Protein AF-A0AAW6I3D3-F1 (afdb_monomer_lite)

Structure (mmCIF, N/CA/C/O backbone):
data_AF-A0AAW6I3D3-F1
#
_entry.id   AF-A0AAW6I3D3-F1
#
loop_
_atom_site.group_PDB
_atom_site.id
_atom_site.type_symbol
_atom_site.label_atom_id
_atom_site.label_alt_id
_atom_site.label_comp_id
_atom_site.label_asym_id
_atom_site.label_entity_id
_atom_site.label_seq_id
_atom_site.pdbx_PDB_ins_code
_atom_site.Cartn_x
_atom_site.Cartn_y
_atom_site.Cartn_z
_atom_site.occupancy
_atom_site.B_iso_or_equiv
_atom_site.auth_seq_id
_atom_site.auth_comp_id
_atom_site.auth_asym_id
_atom_site.auth_atom_id
_atom_site.pdbx_PDB_model_num
ATOM 1 N N . MET A 1 1 ? 8.469 4.730 -5.717 1.00 59.12 1 MET A N 1
ATOM 2 C CA . MET A 1 1 ? 7.518 4.311 -4.671 1.00 59.12 1 MET A CA 1
ATOM 3 C C . MET A 1 1 ? 8.253 3.476 -3.645 1.00 59.12 1 MET A C 1
ATOM 5 O O . MET A 1 1 ? 9.032 2.612 -4.045 1.00 59.12 1 MET A O 1
ATOM 9 N N . GLN A 1 2 ? 8.053 3.752 -2.355 1.00 68.75 2 GLN A N 1
ATOM 10 C CA . GLN A 1 2 ? 8.468 2.816 -1.310 1.00 68.75 2 GLN A CA 1
ATOM 11 C C . GLN A 1 2 ? 7.640 1.535 -1.453 1.00 68.75 2 GLN A C 1
ATOM 13 O O . GLN A 1 2 ? 6.431 1.594 -1.670 1.00 68.75 2 GLN A O 1
ATOM 18 N N . LYS A 1 3 ? 8.307 0.383 -1.401 1.00 81.44 3 LYS A N 1
ATOM 19 C CA . LYS A 1 3 ? 7.656 -0.925 -1.457 1.00 81.44 3 LYS A CA 1
ATOM 20 C C . LYS A 1 3 ? 7.394 -1.365 -0.024 1.00 81.44 3 LYS A C 1
ATOM 22 O O . LYS A 1 3 ? 8.351 -1.524 0.726 1.00 81.44 3 LYS A O 1
ATOM 27 N N . TYR A 1 4 ? 6.126 -1.539 0.326 1.00 90.81 4 TYR A N 1
ATOM 28 C CA . TYR A 1 4 ? 5.724 -2.048 1.635 1.00 90.81 4 TYR A CA 1
ATOM 29 C C . TYR A 1 4 ? 5.516 -3.558 1.559 1.00 90.81 4 TYR A C 1
ATOM 31 O O . TYR A 1 4 ? 5.033 -4.073 0.550 1.00 90.81 4 TYR A O 1
ATOM 39 N N . ASN A 1 5 ? 5.876 -4.272 2.618 1.00 92.75 5 ASN A N 1
ATOM 40 C CA . ASN A 1 5 ? 5.625 -5.705 2.733 1.00 92.75 5 ASN A CA 1
ATOM 41 C C . ASN A 1 5 ? 4.397 -5.986 3.604 1.00 92.75 5 ASN A C 1
ATOM 43 O O . ASN A 1 5 ? 3.957 -5.145 4.386 1.00 92.75 5 ASN A O 1
ATOM 47 N N . ILE A 1 6 ? 3.879 -7.214 3.515 1.00 93.44 6 ILE A N 1
ATOM 48 C CA . ILE A 1 6 ? 2.699 -7.651 4.275 1.00 93.44 6 ILE A CA 1
ATOM 49 C C . ILE A 1 6 ? 2.842 -7.428 5.790 1.00 93.44 6 ILE A C 1
ATOM 51 O O . ILE A 1 6 ? 1.878 -7.046 6.445 1.00 93.44 6 ILE A O 1
ATOM 55 N N . LEU A 1 7 ? 4.042 -7.619 6.348 1.00 94.69 7 LEU A N 1
ATOM 56 C CA . LEU A 1 7 ? 4.306 -7.401 7.773 1.00 94.69 7 LEU A CA 1
ATOM 57 C C . LEU A 1 7 ? 4.221 -5.914 8.137 1.00 94.69 7 LEU A C 1
ATOM 59 O O . LEU A 1 7 ? 3.491 -5.554 9.052 1.00 94.69 7 LEU A O 1
ATOM 63 N N . GLU A 1 8 ? 4.872 -5.048 7.358 1.00 94.06 8 GLU A N 1
ATOM 64 C CA . GLU A 1 8 ? 4.877 -3.597 7.586 1.00 94.06 8 GLU A CA 1
ATOM 65 C C . GLU A 1 8 ? 3.468 -3.001 7.475 1.00 94.06 8 GLU A C 1
ATOM 67 O O . GLU A 1 8 ? 3.072 -2.159 8.278 1.00 94.06 8 GLU A O 1
ATOM 72 N N . LEU A 1 9 ? 2.679 -3.463 6.500 1.00 95.31 9 LEU A N 1
ATOM 73 C CA . LEU A 1 9 ? 1.290 -3.032 6.337 1.00 95.31 9 LEU A CA 1
ATOM 74 C C . LEU A 1 9 ? 0.400 -3.522 7.491 1.00 95.31 9 LEU A C 1
ATOM 76 O O . LEU A 1 9 ? -0.492 -2.802 7.935 1.00 95.31 9 LEU A O 1
ATOM 80 N N . ASN A 1 10 ? 0.655 -4.719 8.022 1.00 94.69 10 ASN A N 1
ATOM 81 C CA . ASN A 1 10 ? -0.094 -5.238 9.165 1.00 94.69 10 ASN A CA 1
ATOM 82 C C . ASN A 1 10 ? 0.233 -4.525 10.482 1.00 94.69 10 ASN A C 1
ATOM 84 O O . ASN A 1 10 ? -0.646 -4.438 11.342 1.00 94.69 10 ASN A O 1
ATOM 88 N N . GLU A 1 11 ? 1.439 -3.984 10.647 1.00 96.00 11 GLU A N 1
ATOM 89 C CA . GLU A 1 11 ? 1.814 -3.198 11.832 1.00 96.00 11 GLU A CA 1
ATOM 90 C C . GLU A 1 11 ? 1.285 -1.758 11.787 1.00 96.00 11 GLU A C 1
ATOM 92 O O . GLU A 1 11 ? 1.027 -1.161 12.833 1.00 96.00 11 GLU A O 1
ATOM 97 N N . LYS A 1 12 ? 1.034 -1.218 10.591 1.00 94.94 12 LYS A N 1
ATOM 98 C CA . LYS A 1 12 ? 0.493 0.135 10.414 1.00 94.94 12 LYS A CA 1
ATOM 99 C C . LYS A 1 12 ? -0.917 0.307 10.960 1.00 94.94 12 LYS A C 1
ATOM 101 O O . LYS A 1 12 ? -1.736 -0.620 10.988 1.00 94.94 12 LYS A O 1
ATOM 106 N N . LEU A 1 13 ? -1.229 1.533 11.365 1.00 95.94 13 LEU A N 1
ATOM 107 C CA . LEU A 1 13 ? -2.577 1.900 11.781 1.00 95.94 13 LEU A CA 1
ATOM 108 C C . LEU A 1 13 ? -3.507 2.047 10.568 1.00 95.94 13 LEU A C 1
ATOM 110 O O . LEU A 1 13 ? -3.077 2.370 9.464 1.00 95.94 13 LEU A O 1
ATOM 114 N N . LEU A 1 14 ? -4.811 1.848 10.782 1.00 94.50 14 LEU A N 1
ATOM 115 C CA . LEU A 1 14 ? -5.836 2.063 9.753 1.00 94.50 14 LEU A CA 1
ATOM 116 C C . LEU A 1 14 ? -5.706 3.426 9.032 1.00 94.50 14 LEU A C 1
ATOM 118 O O . LEU A 1 14 ? -5.705 3.412 7.803 1.00 94.50 14 LEU A O 1
ATOM 122 N N . PRO A 1 15 ? -5.548 4.576 9.724 1.00 95.50 15 PRO A N 1
ATOM 123 C CA . PRO A 1 15 ? -5.343 5.863 9.054 1.00 95.50 15 PRO A CA 1
ATOM 124 C C . PRO A 1 15 ? -4.074 5.910 8.194 1.00 95.50 15 PRO A C 1
ATOM 126 O O . PRO A 1 15 ? -4.102 6.473 7.107 1.00 95.50 15 PRO A O 1
ATOM 129 N N . GLU A 1 16 ? -2.978 5.275 8.619 1.00 95.00 16 GLU A N 1
ATOM 130 C CA . GLU A 1 16 ? -1.765 5.206 7.794 1.00 95.00 16 GLU A CA 1
ATOM 131 C C . GLU A 1 16 ? -1.992 4.377 6.527 1.00 95.00 16 GLU A C 1
ATOM 133 O O . GLU A 1 16 ? -1.541 4.752 5.448 1.00 95.00 16 GLU A O 1
ATOM 138 N N . LEU A 1 17 ? -2.712 3.258 6.645 1.00 95.75 17 LEU A N 1
ATOM 139 C CA . LEU A 1 17 ? -3.074 2.424 5.499 1.00 95.75 17 LEU A CA 1
ATOM 140 C C . LEU A 1 17 ? -4.003 3.156 4.531 1.00 95.75 17 LEU A C 1
ATOM 142 O O . LEU A 1 17 ? -3.853 3.007 3.323 1.00 95.75 17 LEU A O 1
ATOM 146 N N . GLN A 1 18 ? -4.929 3.970 5.040 1.00 95.19 18 GLN A N 1
ATOM 147 C CA . GLN A 1 18 ? -5.790 4.810 4.208 1.00 95.19 18 GLN A CA 1
ATOM 148 C C . GLN A 1 18 ? -4.969 5.829 3.418 1.00 95.19 18 GLN A C 1
ATOM 150 O O . GLN A 1 18 ? -5.137 5.904 2.205 1.00 95.19 18 GLN A O 1
ATOM 155 N N . SER A 1 19 ? -4.030 6.526 4.063 1.00 95.00 19 SER A N 1
ATOM 156 C CA . SER A 1 19 ? -3.150 7.483 3.380 1.00 95.00 19 SER A CA 1
ATOM 157 C C . SER A 1 19 ? -2.279 6.822 2.309 1.00 95.00 19 SER A C 1
ATOM 159 O O . SER A 1 19 ? -2.177 7.341 1.201 1.00 95.00 19 SER A O 1
ATOM 161 N N . ILE A 1 20 ? -1.699 5.649 2.592 1.00 93.56 20 ILE A N 1
ATOM 162 C CA . ILE A 1 20 ? -0.923 4.894 1.592 1.00 93.56 20 ILE A CA 1
ATOM 163 C C . ILE A 1 20 ? -1.814 4.479 0.419 1.00 93.56 20 ILE A C 1
ATOM 165 O O . ILE A 1 20 ? -1.416 4.592 -0.738 1.00 93.56 20 ILE A O 1
ATOM 169 N N . ALA A 1 21 ? -3.023 3.998 0.703 1.00 93.44 21 ALA A N 1
ATOM 170 C CA . ALA A 1 21 ? -3.955 3.584 -0.332 1.00 93.44 21 ALA A CA 1
ATOM 171 C C . ALA A 1 21 ? -4.408 4.766 -1.211 1.00 93.44 21 ALA A C 1
ATOM 173 O O . ALA A 1 21 ? -4.499 4.611 -2.428 1.00 93.44 21 ALA A O 1
ATOM 174 N N . GLU A 1 22 ? -4.622 5.950 -0.634 1.00 93.50 22 GLU A N 1
ATOM 175 C CA . GLU A 1 22 ? -4.915 7.178 -1.387 1.00 93.50 22 GLU A CA 1
ATOM 176 C C . GLU A 1 22 ? -3.741 7.615 -2.265 1.00 93.50 22 GLU A C 1
ATOM 178 O O . GLU A 1 22 ? -3.952 7.968 -3.425 1.00 93.50 22 GLU A O 1
ATOM 183 N N . GLU A 1 23 ? -2.509 7.535 -1.754 1.00 91.75 23 GLU A N 1
ATOM 184 C CA . GLU A 1 23 ? -1.296 7.846 -2.523 1.00 91.75 23 GLU A CA 1
ATOM 185 C C . GLU A 1 23 ? -1.119 6.897 -3.721 1.00 91.75 23 GLU A C 1
ATOM 187 O O . GLU A 1 23 ? -0.660 7.306 -4.789 1.00 91.75 23 GLU A O 1
ATOM 192 N N . LEU A 1 24 ? -1.551 5.640 -3.575 1.00 90.38 24 LEU A N 1
ATOM 193 C CA . LEU A 1 24 ? -1.590 4.648 -4.653 1.00 90.38 24 LEU A CA 1
ATOM 194 C C . LEU A 1 24 ? -2.794 4.809 -5.598 1.00 90.38 24 LEU A C 1
ATOM 196 O O . LEU A 1 24 ? -2.863 4.121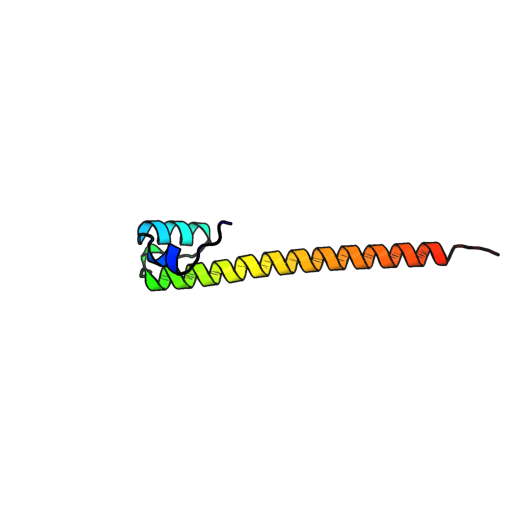 -6.613 1.00 90.38 24 LEU A O 1
ATOM 200 N N . GLY A 1 25 ? -3.725 5.725 -5.312 1.00 90.75 25 GLY A N 1
ATOM 201 C CA . GLY A 1 25 ? -4.895 6.002 -6.151 1.00 90.75 25 GLY A CA 1
ATOM 202 C C . GLY A 1 25 ? -6.106 5.098 -5.892 1.00 90.75 25 GLY A C 1
ATOM 203 O O . GLY A 1 25 ? -7.078 5.128 -6.657 1.00 90.75 25 GLY A O 1
ATOM 204 N N . ILE A 1 26 ? -6.092 4.323 -4.806 1.00 92.25 26 ILE A N 1
ATOM 205 C CA . ILE A 1 26 ? -7.204 3.460 -4.403 1.00 92.25 26 ILE A CA 1
ATOM 206 C C . ILE A 1 26 ? -8.340 4.345 -3.872 1.00 92.25 26 ILE A C 1
ATOM 208 O O . ILE A 1 26 ? -8.167 5.158 -2.969 1.00 92.25 26 ILE A O 1
ATOM 212 N N . LYS A 1 27 ? -9.543 4.192 -4.434 1.00 92.44 27 LYS A N 1
ATOM 213 C CA . LYS A 1 27 ? -10.726 4.982 -4.049 1.00 92.44 27 LYS A CA 1
ATOM 214 C C . LYS A 1 27 ? -11.523 4.291 -2.943 1.00 92.44 27 LYS A C 1
ATOM 216 O O . LYS A 1 27 ? -11.535 3.069 -2.847 1.00 92.44 27 LYS A O 1
ATOM 221 N N . LYS A 1 28 ? -12.286 5.085 -2.180 1.00 91.19 28 LYS A N 1
ATOM 222 C CA . LYS A 1 28 ? -13.197 4.625 -1.107 1.00 91.19 28 LYS A CA 1
ATOM 223 C C . LYS A 1 28 ? -12.494 3.927 0.069 1.00 91.19 28 LYS A C 1
ATOM 225 O O . LYS A 1 28 ? -13.107 3.104 0.743 1.00 91.19 28 LYS A O 1
ATOM 230 N N . VAL A 1 29 ? -11.246 4.301 0.361 1.00 92.94 29 VAL A N 1
ATOM 231 C CA . VAL A 1 29 ? -10.434 3.728 1.456 1.00 92.94 29 VAL A CA 1
ATOM 232 C C . VAL A 1 29 ? -11.092 3.841 2.833 1.00 92.94 29 VAL A C 1
ATOM 234 O O . VAL A 1 29 ? -10.884 2.996 3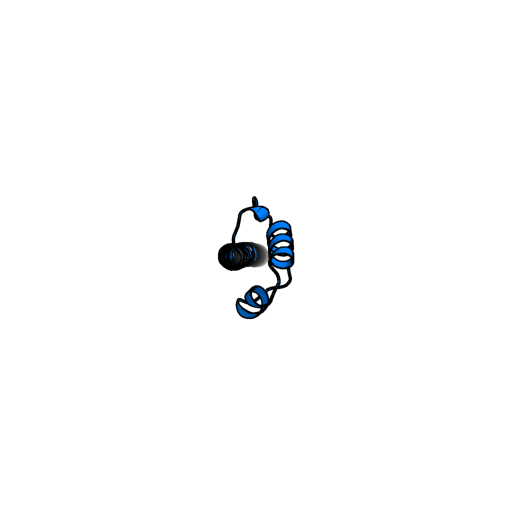.698 1.00 92.94 29 VAL A O 1
ATOM 237 N N . SER A 1 30 ? -11.941 4.851 3.024 1.00 89.44 30 SER A N 1
ATOM 238 C CA . SER A 1 30 ? -12.649 5.124 4.276 1.00 89.44 30 SER A CA 1
ATOM 239 C C . SER A 1 30 ? -13.676 4.047 4.640 1.00 89.44 30 SER A C 1
ATOM 241 O O . SER A 1 30 ? -14.023 3.903 5.807 1.00 89.44 30 SER A O 1
ATOM 243 N N . SER A 1 31 ? -14.175 3.296 3.653 1.00 91.75 31 SER A N 1
ATOM 244 C CA . SER A 1 31 ? -15.152 2.215 3.856 1.00 91.75 31 SER A CA 1
ATOM 245 C C . SER A 1 31 ? -14.502 0.836 3.988 1.00 91.75 31 SER A C 1
ATOM 247 O O . SER A 1 31 ? -15.197 -0.139 4.268 1.00 91.75 31 SER A O 1
ATOM 249 N N . LEU A 1 32 ? -13.191 0.745 3.757 1.00 92.44 32 LEU A N 1
ATOM 250 C CA . LEU A 1 32 ? -12.456 -0.512 3.727 1.00 92.44 32 LEU A CA 1
ATOM 251 C C . LEU A 1 32 ? -11.929 -0.863 5.119 1.00 92.44 32 LEU A C 1
ATOM 253 O O . LEU A 1 32 ? -11.485 -0.005 5.885 1.00 92.44 32 LEU A O 1
ATOM 257 N N . LYS A 1 33 ? -11.959 -2.157 5.439 1.00 94.94 33 LYS A N 1
ATOM 258 C CA . LYS A 1 33 ? -11.339 -2.688 6.658 1.00 94.94 33 LYS A CA 1
ATOM 259 C C . LYS A 1 33 ? -9.825 -2.764 6.489 1.00 94.94 33 LYS A C 1
ATOM 261 O O . LYS A 1 33 ? -9.318 -2.785 5.371 1.00 94.94 33 LYS A O 1
ATOM 266 N N . LYS A 1 34 ? -9.113 -2.883 7.613 1.00 93.94 34 LYS A N 1
ATOM 267 C CA . LYS A 1 34 ? -7.648 -2.980 7.645 1.00 93.94 34 LYS A CA 1
ATOM 268 C C . LYS A 1 34 ? -7.119 -4.049 6.686 1.00 93.94 34 LYS A C 1
ATOM 270 O O . LYS A 1 34 ? -6.325 -3.732 5.816 1.00 93.94 34 LYS A O 1
ATOM 275 N N . GLU A 1 35 ? -7.600 -5.282 6.812 1.00 94.31 35 GLU A N 1
ATOM 276 C CA . GLU A 1 35 ? -7.162 -6.403 5.971 1.00 94.31 35 GLU A CA 1
ATOM 277 C C . GLU A 1 35 ? -7.407 -6.125 4.484 1.00 94.31 35 GLU A C 1
ATOM 279 O O . GLU A 1 35 ? -6.537 -6.355 3.652 1.00 94.31 35 GLU A O 1
ATOM 284 N N . GLU A 1 36 ? -8.564 -5.552 4.150 1.00 94.38 36 GLU A N 1
ATOM 285 C CA . GLU A 1 36 ? -8.919 -5.230 2.769 1.00 94.38 36 GLU A CA 1
ATOM 286 C C . GLU A 1 36 ? -8.019 -4.129 2.188 1.00 94.38 36 GLU A C 1
ATOM 288 O O . GLU A 1 36 ? -7.586 -4.237 1.041 1.00 94.38 36 GLU A O 1
ATOM 293 N N . LEU A 1 37 ? -7.664 -3.115 2.986 1.00 95.62 37 LEU A N 1
ATOM 294 C CA . LEU A 1 37 ? -6.675 -2.104 2.601 1.00 95.62 37 LEU A CA 1
ATOM 295 C C . LEU A 1 37 ? -5.302 -2.726 2.360 1.00 95.62 37 LEU A C 1
ATOM 297 O O . LEU A 1 37 ? -4.677 -2.421 1.350 1.00 95.62 37 LEU A O 1
ATOM 301 N N . VAL A 1 38 ? -4.851 -3.617 3.245 1.00 95.88 38 VAL A N 1
ATOM 302 C CA . VAL A 1 38 ? -3.558 -4.300 3.109 1.00 95.88 38 VAL A CA 1
ATOM 303 C C . VAL A 1 38 ? -3.488 -5.070 1.787 1.00 95.88 38 VAL A C 1
ATOM 305 O O . VAL A 1 38 ? -2.525 -4.902 1.040 1.00 95.88 38 VAL A O 1
ATOM 308 N N . TYR A 1 39 ? -4.519 -5.851 1.451 1.00 95.75 39 TYR A N 1
ATOM 309 C CA . TYR A 1 39 ? -4.553 -6.594 0.187 1.00 95.75 39 TYR A CA 1
ATOM 310 C C . TYR A 1 39 ? -4.606 -5.675 -1.037 1.00 95.75 39 TYR A C 1
ATOM 312 O O . TYR A 1 39 ? -3.830 -5.855 -1.972 1.00 95.75 39 TYR A O 1
ATOM 320 N N . ARG A 1 40 ? -5.459 -4.644 -1.014 1.00 94.75 40 ARG A N 1
ATOM 321 C CA . ARG A 1 40 ? -5.581 -3.678 -2.119 1.00 94.75 40 ARG A CA 1
ATOM 322 C C . ARG A 1 40 ? -4.275 -2.928 -2.382 1.00 94.75 40 ARG A C 1
ATOM 324 O O . ARG A 1 40 ? -3.916 -2.726 -3.536 1.00 94.75 40 ARG A O 1
ATOM 331 N N . ILE A 1 41 ? -3.565 -2.533 -1.325 1.00 94.75 41 ILE A N 1
ATOM 332 C CA . ILE A 1 41 ? -2.263 -1.863 -1.425 1.00 94.75 41 ILE A CA 1
ATOM 333 C C . ILE A 1 41 ? -1.235 -2.785 -2.088 1.00 94.75 41 ILE A C 1
ATOM 335 O O . ILE A 1 41 ? -0.509 -2.340 -2.976 1.00 94.75 41 ILE A O 1
ATOM 339 N N . LEU A 1 42 ? -1.180 -4.058 -1.685 1.00 94.25 42 LEU A N 1
ATOM 340 C CA . LEU A 1 42 ? -0.246 -5.030 -2.263 1.00 94.25 42 LEU A CA 1
ATOM 341 C C . LEU A 1 42 ? -0.533 -5.293 -3.747 1.00 94.25 42 LEU A C 1
ATOM 343 O O . LEU A 1 42 ? 0.407 -5.340 -4.544 1.00 94.25 42 LEU A O 1
ATOM 347 N N . ASP A 1 43 ? -1.808 -5.407 -4.121 1.00 93.06 43 ASP A N 1
ATOM 348 C CA . ASP A 1 43 ? -2.219 -5.561 -5.520 1.00 93.06 43 ASP A CA 1
ATOM 349 C C . ASP A 1 43 ? -1.819 -4.340 -6.359 1.00 93.06 43 ASP A C 1
ATOM 351 O O . ASP A 1 43 ? -1.190 -4.482 -7.410 1.00 93.06 43 ASP A O 1
ATOM 355 N N . GLU A 1 44 ? -2.107 -3.128 -5.880 1.00 92.25 44 GLU A N 1
ATOM 356 C CA . GLU A 1 44 ? -1.802 -1.897 -6.620 1.00 92.25 44 GLU A CA 1
ATOM 357 C C . GLU A 1 44 ? -0.286 -1.678 -6.761 1.00 92.25 44 GLU A C 1
ATOM 359 O O . GLU A 1 44 ? 0.215 -1.269 -7.813 1.00 92.25 44 GLU A O 1
ATOM 364 N N . GLN A 1 45 ? 0.488 -2.040 -5.732 1.00 90.62 45 GLN A N 1
ATOM 365 C CA . GLN A 1 45 ? 1.949 -2.064 -5.806 1.00 90.62 45 GLN A CA 1
ATOM 366 C C . GLN A 1 45 ? 2.460 -3.061 -6.852 1.00 90.62 45 GLN A C 1
ATOM 368 O O . GLN A 1 45 ? 3.418 -2.750 -7.569 1.00 90.62 45 GLN A O 1
ATOM 373 N N . ALA A 1 46 ? 1.845 -4.241 -6.960 1.00 88.94 46 ALA A N 1
ATOM 374 C CA . ALA A 1 46 ? 2.218 -5.240 -7.957 1.00 88.94 46 ALA A CA 1
ATOM 375 C C . ALA A 1 46 ? 1.931 -4.747 -9.384 1.00 88.94 46 ALA A C 1
ATOM 377 O O . ALA A 1 46 ? 2.795 -4.870 -10.256 1.00 88.94 46 ALA A O 1
ATOM 378 N N . ILE A 1 47 ? 0.769 -4.125 -9.606 1.00 87.69 47 ILE A N 1
ATOM 379 C CA . ILE A 1 47 ? 0.374 -3.552 -10.902 1.00 87.69 47 ILE A CA 1
ATOM 380 C C . ILE A 1 47 ? 1.314 -2.407 -11.295 1.00 87.69 47 ILE A C 1
ATOM 382 O O . ILE A 1 47 ? 1.859 -2.402 -12.401 1.00 87.69 47 ILE A O 1
ATOM 386 N N . SER A 1 48 ? 1.565 -1.473 -10.377 1.00 85.12 48 SER A N 1
ATOM 387 C CA . SER A 1 48 ? 2.469 -0.340 -10.600 1.00 85.12 48 SER A CA 1
ATOM 388 C C . SER A 1 48 ? 3.891 -0.809 -10.938 1.00 85.12 48 SER A C 1
ATOM 390 O O . SER A 1 48 ? 4.507 -0.337 -11.898 1.00 85.12 48 SER A O 1
ATOM 392 N N . TYR A 1 49 ? 4.400 -1.820 -10.226 1.00 80.56 49 TYR A N 1
ATOM 393 C CA . TYR A 1 49 ? 5.716 -2.391 -10.511 1.00 80.56 49 TYR A CA 1
ATOM 394 C C . TYR A 1 49 ? 5.772 -3.102 -11.871 1.00 80.56 49 TYR A C 1
ATOM 396 O O . TYR A 1 49 ? 6.752 -2.945 -12.606 1.00 80.56 49 TYR A O 1
ATOM 404 N N . ALA A 1 50 ? 4.728 -3.85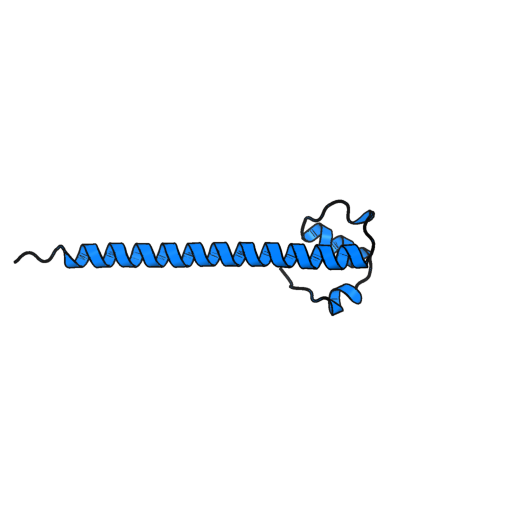6 -12.229 1.00 77.81 50 ALA A N 1
ATOM 405 C CA . ALA A 1 50 ? 4.631 -4.528 -13.523 1.00 77.81 50 ALA A CA 1
ATOM 406 C C . ALA A 1 50 ? 4.585 -3.525 -14.687 1.00 77.81 50 ALA A C 1
ATOM 408 O O . ALA A 1 50 ? 5.278 -3.720 -15.687 1.00 77.81 50 ALA A O 1
ATOM 409 N N . GLY A 1 51 ? 3.848 -2.420 -14.534 1.00 75.06 51 GLY A N 1
ATOM 410 C CA . GLY A 1 51 ? 3.803 -1.337 -15.519 1.00 75.06 51 GLY A CA 1
ATOM 411 C C . GLY A 1 51 ? 5.182 -0.722 -15.782 1.00 75.06 51 GLY A C 1
ATOM 412 O O . GLY A 1 51 ? 5.599 -0.599 -16.934 1.00 75.06 51 GLY A O 1
ATOM 413 N N . ILE A 1 52 ? 5.942 -0.431 -14.721 1.00 73.25 52 ILE A N 1
ATOM 414 C CA . ILE A 1 52 ? 7.300 0.133 -14.829 1.00 73.25 52 ILE A CA 1
A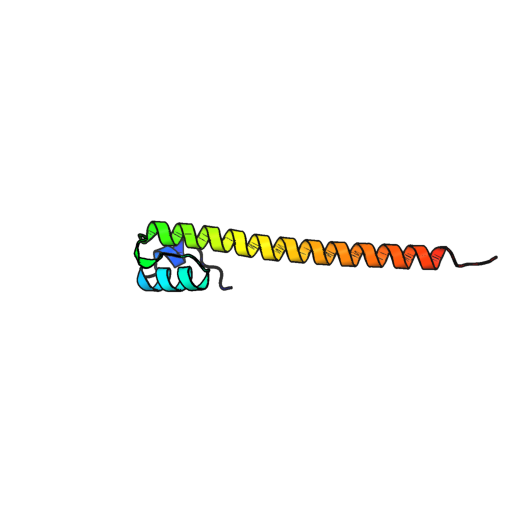TOM 415 C C . ILE A 1 52 ? 8.273 -0.848 -15.506 1.00 73.25 52 ILE A C 1
ATOM 417 O O . ILE A 1 52 ? 9.141 -0.436 -16.282 1.00 73.25 52 ILE A O 1
ATOM 421 N N . GLN A 1 53 ? 8.159 -2.149 -15.224 1.00 70.88 53 GLN A N 1
ATOM 422 C CA . GLN A 1 53 ? 9.007 -3.170 -15.853 1.00 70.88 53 GLN A CA 1
ATOM 423 C C . GLN A 1 53 ? 8.689 -3.333 -17.343 1.00 70.88 53 GLN A C 1
ATOM 425 O O . GLN A 1 53 ? 9.612 -3.369 -18.158 1.00 70.88 53 GLN A O 1
ATOM 430 N N . ALA A 1 54 ? 7.405 -3.352 -17.710 1.00 70.75 54 ALA A N 1
ATOM 431 C CA . ALA A 1 54 ? 6.975 -3.444 -19.103 1.00 70.75 54 ALA A CA 1
ATOM 432 C C . ALA A 1 54 ? 7.459 -2.244 -19.938 1.00 70.75 54 ALA A C 1
ATOM 434 O O . ALA A 1 54 ? 7.889 -2.406 -21.083 1.00 70.75 54 ALA A O 1
ATOM 435 N N . GLU A 1 55 ? 7.452 -1.042 -19.358 1.00 68.75 55 GLU A N 1
ATOM 436 C CA . GLU A 1 55 ? 7.955 0.164 -20.022 1.00 68.75 55 GLU A CA 1
ATOM 437 C C . GLU A 1 55 ? 9.482 0.119 -20.219 1.00 68.75 55 GLU A C 1
ATOM 439 O O . GLU A 1 55 ? 9.985 0.394 -21.313 1.00 68.75 55 GLU A O 1
ATOM 444 N N . LYS A 1 56 ? 10.228 -0.351 -19.209 1.00 69.00 56 LYS A N 1
ATOM 445 C CA . LYS A 1 56 ? 11.681 -0.579 -19.317 1.00 69.00 56 LYS A CA 1
ATOM 446 C C . LYS A 1 56 ? 12.054 -1.639 -20.349 1.00 69.00 56 LYS A C 1
ATOM 448 O O . LYS A 1 56 ? 13.107 -1.528 -20.984 1.00 69.00 56 LYS A O 1
ATOM 453 N N . GLU A 1 57 ? 11.246 -2.682 -20.491 1.00 69.38 57 GLU A N 1
ATOM 454 C CA . GLU A 1 57 ? 11.493 -3.744 -21.465 1.00 69.38 57 GLU A CA 1
ATOM 455 C C . GLU A 1 57 ? 11.254 -3.249 -22.897 1.00 69.38 57 GLU A C 1
ATOM 457 O O . GLU A 1 57 ? 12.122 -3.426 -23.757 1.00 69.38 57 GLU A O 1
ATOM 462 N N . LYS A 1 58 ? 10.168 -2.494 -23.121 1.00 70.12 58 LYS A N 1
ATOM 463 C CA . LYS A 1 58 ? 9.910 -1.803 -24.396 1.00 70.12 58 LYS A CA 1
ATOM 464 C C . LYS A 1 58 ? 11.025 -0.835 -24.780 1.00 70.12 58 LYS A C 1
ATOM 466 O O . LYS A 1 58 ? 11.443 -0.815 -25.939 1.00 70.12 58 LYS A O 1
ATOM 471 N N . GLU A 1 59 ? 11.546 -0.061 -23.830 1.00 67.31 59 GLU A N 1
ATOM 472 C CA . GLU A 1 59 ? 12.646 0.869 -24.108 1.00 67.31 59 GLU A CA 1
ATOM 473 C C . GLU A 1 59 ? 13.936 0.126 -24.500 1.00 67.31 59 GLU A C 1
ATOM 475 O O . GLU A 1 59 ? 14.627 0.510 -25.450 1.00 67.31 59 GLU A O 1
ATOM 480 N N . LYS A 1 60 ? 14.253 -0.986 -23.823 1.00 67.56 60 LYS A N 1
ATOM 481 C CA . LYS A 1 60 ? 15.419 -1.818 -24.163 1.00 67.56 60 LYS A CA 1
ATOM 482 C C . LYS A 1 60 ? 15.287 -2.471 -25.537 1.00 67.56 60 LYS A C 1
ATOM 484 O O . LYS A 1 60 ? 16.283 -2.540 -26.265 1.00 67.56 60 LYS A O 1
ATOM 489 N N . GLU A 1 61 ? 14.096 -2.931 -25.901 1.00 67.25 61 GLU A N 1
ATOM 490 C CA . GLU A 1 61 ? 13.846 -3.549 -27.203 1.00 67.25 61 GLU A CA 1
ATOM 491 C C . GLU A 1 61 ? 13.940 -2.526 -28.345 1.00 67.25 61 GLU A C 1
ATOM 493 O O . GLU A 1 61 ? 14.648 -2.769 -29.329 1.00 67.25 61 GLU A O 1
ATOM 498 N N . ALA A 1 62 ? 13.370 -1.330 -28.162 1.00 65.62 62 ALA A N 1
ATOM 499 C CA . ALA A 1 62 ? 13.494 -0.223 -29.112 1.00 65.62 62 ALA A CA 1
ATOM 500 C C . ALA A 1 62 ? 14.965 0.177 -29.343 1.00 65.62 62 ALA A C 1
ATOM 502 O O . ALA A 1 62 ? 15.416 0.332 -30.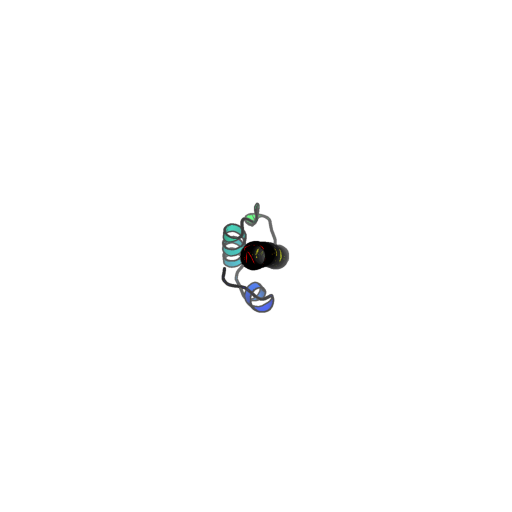483 1.00 65.62 62 ALA A O 1
ATOM 503 N N . LYS A 1 63 ? 15.765 0.243 -28.271 1.00 64.25 63 LYS A N 1
ATOM 504 C CA . LYS A 1 63 ? 17.198 0.574 -28.350 1.00 64.25 63 LYS A CA 1
ATOM 505 C C . LYS A 1 63 ? 18.028 -0.515 -29.040 1.00 64.25 63 LYS A C 1
ATOM 507 O O . LYS A 1 63 ? 19.056 -0.220 -29.655 1.00 64.25 63 LYS A O 1
ATOM 512 N N . LYS A 1 64 ? 17.600 -1.780 -28.958 1.00 64.75 64 LYS A N 1
ATOM 513 C CA . LYS A 1 64 ? 18.258 -2.920 -29.620 1.00 64.75 64 LYS A CA 1
ATOM 514 C C . LYS A 1 64 ? 17.909 -2.988 -31.111 1.00 64.75 64 LYS A C 1
ATOM 516 O O . LYS A 1 64 ? 18.798 -3.265 -31.921 1.00 64.75 64 LYS A O 1
ATOM 521 N N . ALA A 1 65 ? 16.668 -2.663 -31.474 1.00 63.09 65 ALA A N 1
ATOM 522 C CA . ALA A 1 65 ? 16.219 -2.572 -32.863 1.00 63.09 65 ALA A CA 1
ATOM 523 C C . ALA A 1 65 ? 16.934 -1.442 -33.630 1.00 63.09 65 ALA A C 1
ATOM 525 O O . ALA A 1 65 ? 17.424 -1.666 -34.739 1.00 63.09 65 ALA A O 1
ATOM 526 N N . GLU A 1 66 ? 17.109 -0.263 -33.023 1.00 60.72 66 GLU A N 1
ATOM 527 C CA . GLU A 1 66 ? 17.821 0.858 -33.662 1.00 60.72 66 GLU A CA 1
ATOM 528 C C . GLU A 1 66 ? 19.319 0.564 -33.890 1.00 60.72 66 GLU A C 1
ATOM 530 O O . GLU A 1 66 ? 19.921 0.962 -34.894 1.00 60.72 66 GLU A O 1
ATOM 535 N N . ARG A 1 67 ? 19.940 -0.206 -32.988 1.00 61.88 67 ARG A N 1
ATOM 536 C CA . ARG A 1 67 ? 21.345 -0.617 -33.128 1.00 61.88 67 ARG A CA 1
ATOM 537 C C . ARG A 1 67 ? 21.547 -1.624 -34.266 1.00 61.88 67 ARG A C 1
ATOM 539 O O . ARG A 1 67 ? 22.573 -1.569 -34.946 1.00 61.88 67 ARG A O 1
ATOM 546 N N . GLN A 1 68 ? 20.576 -2.506 -34.512 1.00 60.78 68 GLN A N 1
ATOM 547 C CA . GLN A 1 68 ? 20.629 -3.457 -35.630 1.00 60.78 68 GLN A CA 1
ATOM 548 C C . GLN A 1 68 ? 20.392 -2.791 -36.993 1.00 60.78 68 GLN A C 1
ATOM 550 O O . GLN A 1 68 ? 21.052 -3.161 -37.967 1.00 60.78 68 GLN A O 1
ATOM 555 N N . THR A 1 69 ? 19.518 -1.785 -37.085 1.00 60.00 69 THR A N 1
ATOM 556 C CA . THR A 1 69 ? 19.263 -1.080 -38.355 1.00 60.00 69 THR A CA 1
ATOM 557 C C . THR A 1 69 ? 20.447 -0.207 -38.783 1.00 60.00 69 THR A C 1
ATOM 559 O O . THR A 1 69 ? 20.794 -0.193 -39.969 1.00 60.00 69 THR A O 1
ATOM 562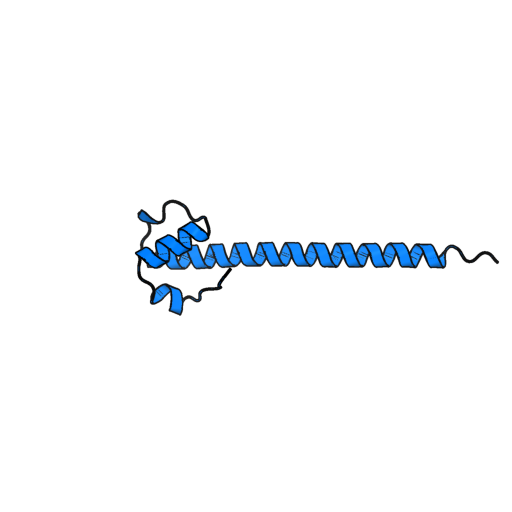 N N . LYS A 1 70 ? 21.151 0.439 -37.839 1.00 60.16 70 LYS A N 1
ATOM 563 C CA . LYS A 1 70 ? 22.403 1.173 -38.124 1.00 60.16 70 LYS A CA 1
ATOM 564 C C . LYS A 1 70 ? 23.548 0.255 -38.568 1.00 60.16 70 LYS A C 1
ATOM 566 O O . LYS A 1 70 ? 24.239 0.587 -39.527 1.00 60.16 70 LYS A O 1
ATOM 571 N N . ALA A 1 71 ? 23.713 -0.917 -37.948 1.00 60.31 71 ALA A N 1
ATOM 572 C CA . ALA A 1 71 ? 24.765 -1.874 -38.320 1.00 60.31 71 ALA A CA 1
ATOM 573 C C . ALA A 1 71 ? 24.550 -2.519 -39.706 1.00 60.31 71 ALA A C 1
ATOM 575 O O . ALA A 1 71 ? 25.510 -2.898 -40.376 1.00 60.31 71 ALA A O 1
ATOM 576 N N . LYS A 1 72 ? 23.295 -2.632 -40.163 1.00 58.72 72 LYS A N 1
ATOM 577 C CA . LYS A 1 72 ? 22.972 -3.170 -41.495 1.00 58.72 72 LYS A CA 1
ATOM 578 C C . LYS A 1 72 ? 23.195 -2.141 -42.613 1.00 58.72 72 LYS A C 1
ATOM 580 O O . LYS A 1 72 ? 23.581 -2.528 -43.712 1.00 58.72 72 LYS A O 1
ATOM 585 N N . LYS A 1 73 ? 23.031 -0.840 -42.328 1.00 58.00 73 LYS A N 1
ATOM 586 C CA . LYS A 1 73 ? 23.316 0.250 -43.284 1.00 58.00 73 LYS A CA 1
ATOM 587 C C . LYS A 1 73 ? 24.811 0.472 -43.532 1.00 58.00 73 LYS A C 1
ATOM 589 O O . LYS A 1 73 ? 25.179 0.792 -44.654 1.00 58.00 73 LYS A O 1
ATOM 594 N N . THR A 1 74 ? 25.680 0.261 -42.542 1.00 58.50 74 THR A N 1
ATOM 595 C CA . THR A 1 74 ? 27.135 0.447 -42.721 1.00 58.50 74 THR A CA 1
ATOM 596 C C . THR A 1 74 ? 27.806 -0.691 -43.494 1.00 58.50 74 THR A C 1
ATOM 598 O O . THR A 1 74 ? 28.819 -0.463 -44.144 1.00 58.50 74 THR A O 1
ATOM 601 N N . LYS A 1 75 ? 27.226 -1.901 -43.502 1.00 57.97 75 LYS A N 1
ATOM 602 C CA . LYS A 1 75 ? 27.736 -3.041 -44.289 1.00 57.97 75 LYS A CA 1
ATOM 603 C C . LYS A 1 75 ? 27.319 -3.037 -45.766 1.00 57.97 75 LYS A C 1
ATOM 605 O O . LYS A 1 75 ? 27.916 -3.766 -46.547 1.00 57.97 75 LYS A O 1
ATOM 610 N N . ALA A 1 76 ? 26.324 -2.236 -46.150 1.00 59.03 76 ALA A N 1
ATOM 611 C CA . ALA A 1 76 ? 25.823 -2.153 -47.527 1.00 59.03 76 ALA A CA 1
ATOM 612 C C . ALA A 1 76 ? 26.479 -1.033 -48.364 1.00 59.03 76 ALA A C 1
ATOM 614 O O . ALA A 1 76 ? 26.155 -0.889 -49.537 1.00 59.03 76 ALA A O 1
ATOM 615 N N . ALA A 1 77 ? 27.386 -0.245 -47.776 1.00 55.81 77 ALA A N 1
ATOM 616 C CA . ALA A 1 77 ? 27.996 0.931 -48.402 1.00 55.81 77 ALA A CA 1
ATOM 617 C C . ALA A 1 77 ? 29.511 0.789 -48.652 1.00 55.81 77 ALA A C 1
ATOM 619 O O . ALA A 1 77 ? 30.210 1.794 -48.711 1.00 55.81 77 ALA A O 1
ATOM 620 N N . ALA A 1 78 ? 30.028 -0.437 -48.791 1.00 56.12 78 ALA A N 1
ATOM 621 C CA . ALA A 1 78 ? 31.372 -0.661 -49.323 1.00 56.12 78 ALA A CA 1
ATOM 622 C C . ALA A 1 78 ? 31.271 -0.904 -50.843 1.00 56.12 78 ALA A C 1
ATOM 624 O O . ALA A 1 78 ? 30.963 -2.031 -51.244 1.00 56.12 78 ALA A O 1
ATOM 625 N N . PRO A 1 79 ? 31.446 0.122 -51.698 1.00 60.50 79 PRO A N 1
ATOM 626 C CA . PRO A 1 79 ? 31.634 -0.104 -53.122 1.00 60.50 79 PRO A CA 1
ATOM 627 C C . PRO A 1 79 ? 32.997 -0.776 -53.353 1.00 60.50 79 PRO A C 1
ATOM 629 O O . PRO A 1 79 ? 33.950 -0.537 -52.610 1.00 60.50 79 PRO A O 1
ATOM 632 N N . LYS A 1 80 ? 33.033 -1.664 -54.350 1.00 52.19 80 LYS A N 1
ATOM 633 C CA . LYS A 1 80 ? 34.251 -2.258 -54.912 1.00 52.19 80 LYS A CA 1
ATOM 634 C C . LYS A 1 80 ? 35.134 -1.204 -55.569 1.00 52.19 80 LYS A C 1
ATOM 636 O O . LYS A 1 80 ? 34.557 -0.228 -56.098 1.00 52.19 80 LYS A O 1
#

Sequence (80 aa):
MQKYNILELNEKLLPELQSIAEELGIKKVSSLKKEELVYRILDEQAISYAGIQAEKEKEKEAKKAERQTKAKKTKAAAPK

pLDDT: mean 80.89, std 14.86, range [52.19, 96.0]

InterPro domains:
  IPR011112 Rho termination factor-like, N-terminal [PF07498] (8-46)
  IPR011112 Rho termination factor-like, N-terminal [SM00959] (8-50)
  IPR036269 Rho termination factor, N-terminal domain superfamily [SSF68912] (4-46)

Foldseek 3Di:
DDDDDLVRLVVDDLVVLLVLCVVLVNPPSVVDDSVRSSVSSNVSVVVVVVVVVVVVVVVVVVVVVVVVVVVVVVVVPDDD

Organism: NCBI:txid387661

Secondary structure (DSSP, 8-state):
-PPPPHHHHHHS-HHHHHHHHHHTT-S-GGGS-HHHHHHHHHHHHHHHHHHHHHHHHHHHHHHHHHHHHHHHHHHT----

Radius of gyration: 22.48 Å; chains: 1; bounding box: 49×16×67 Å